Protein AF-A0A3N5MXL0-F1 (afdb_monomer_lite)

Sequence (142 aa):
DERREVVIETARRLTPLGADVLKAEFPLDVAMEPDECQWEAACQKLSEASAIPWVLLSASVQFETYINQATIAFRNGASGVAVGRALWKEAVFLGGEDSRDFLQTTATQRMEHTKALCDALARPWSDFYAPPEIASKWYKEY

Secondary structure (DSSP, 8-state):
-HHHHHHHHHHHHHGGGT-S-EEE--SS-TTT---HHHHHHHHHHHHHH-SS-EEEE-TT--HHHHHHHHHHHHHTT---EE--HHHHGGGGTS-HHHHHHHHHTHHHHHHHHHHHHHHHHSPPGGGT-PPP---TTGGGT-

pLDDT: mean 95.21, std 6.02, range [61.62, 98.69]

Radius of gyration: 17.05 Å; chains: 1; bounding box: 40×46×43 Å

Structure (mmCIF, N/CA/C/O backbone):
data_AF-A0A3N5MXL0-F1
#
_entry.id   AF-A0A3N5MXL0-F1
#
loop_
_atom_site.group_PDB
_atom_site.id
_atom_site.type_symbol
_atom_site.label_atom_id
_atom_site.label_alt_id
_atom_site.label_comp_id
_atom_site.label_asym_id
_atom_site.label_entity_id
_atom_site.label_seq_id
_atom_site.pdbx_PDB_ins_code
_atom_site.Cartn_x
_atom_site.Cartn_y
_atom_site.Cartn_z
_atom_site.occupancy
_atom_site.B_iso_or_equiv
_atom_site.auth_seq_id
_atom_site.auth_comp_id
_atom_site.auth_asym_id
_atom_site.auth_atom_id
_atom_site.pdbx_PDB_model_num
ATOM 1 N N . ASP A 1 1 ? 7.162 18.253 -3.307 1.00 71.88 1 ASP A N 1
ATOM 2 C CA . ASP A 1 1 ? 8.255 17.776 -4.177 1.00 71.88 1 ASP A CA 1
ATOM 3 C C . ASP A 1 1 ? 9.228 16.824 -3.493 1.00 71.88 1 ASP A C 1
ATOM 5 O O . ASP A 1 1 ? 9.266 15.675 -3.911 1.00 71.88 1 ASP A O 1
ATOM 9 N N . GLU A 1 2 ? 9.903 17.198 -2.401 1.00 90.31 2 GLU A N 1
ATOM 10 C CA . GLU A 1 2 ? 10.946 16.353 -1.772 1.00 90.31 2 GLU A CA 1
ATOM 11 C C . GLU A 1 2 ? 10.504 14.915 -1.412 1.00 90.31 2 GLU A C 1
ATOM 13 O O . GLU A 1 2 ? 11.144 13.958 -1.842 1.00 90.31 2 GLU A O 1
ATOM 18 N N . ARG A 1 3 ? 9.385 14.724 -0.688 1.00 93.94 3 ARG A N 1
ATOM 19 C CA . ARG A 1 3 ? 8.894 13.373 -0.317 1.00 93.94 3 ARG A CA 1
ATOM 20 C C . ARG A 1 3 ? 8.721 12.463 -1.536 1.00 93.94 3 ARG A C 1
ATOM 22 O O . ARG A 1 3 ? 9.150 11.314 -1.508 1.00 93.94 3 ARG A O 1
ATOM 29 N N . ARG A 1 4 ? 8.104 12.981 -2.600 1.00 96.00 4 ARG A N 1
ATOM 30 C CA . ARG A 1 4 ? 7.843 12.229 -3.833 1.00 96.00 4 ARG A CA 1
ATOM 31 C C . ARG A 1 4 ? 9.143 11.706 -4.427 1.00 96.00 4 ARG A C 1
ATOM 33 O O . ARG A 1 4 ? 9.233 10.532 -4.772 1.00 96.00 4 ARG A O 1
ATOM 40 N N . GLU A 1 5 ? 10.142 12.574 -4.524 1.00 96.88 5 GLU 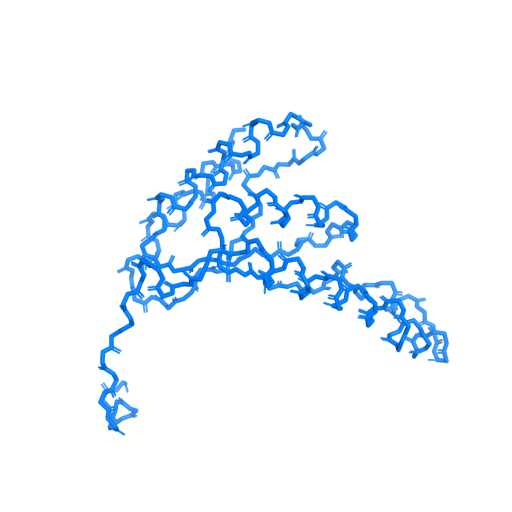A N 1
ATOM 41 C CA . GLU A 1 5 ? 11.449 12.232 -5.079 1.00 96.88 5 GLU A CA 1
ATOM 42 C C . GLU A 1 5 ? 12.186 11.214 -4.215 1.00 96.88 5 GLU A C 1
ATOM 44 O O . GLU A 1 5 ? 12.671 10.218 -4.747 1.00 96.88 5 GLU A O 1
ATOM 49 N N . VAL A 1 6 ? 12.210 11.413 -2.893 1.00 97.81 6 VAL A N 1
ATOM 50 C CA . VAL A 1 6 ? 12.879 10.498 -1.957 1.00 97.81 6 VAL A CA 1
ATOM 51 C C . VAL A 1 6 ? 12.302 9.090 -2.072 1.00 97.81 6 VAL A C 1
ATOM 53 O O . VAL A 1 6 ? 13.057 8.142 -2.264 1.00 97.81 6 VAL A O 1
ATOM 56 N N . VAL A 1 7 ? 10.976 8.944 -2.034 1.00 98.00 7 VAL A N 1
ATOM 57 C CA . VAL A 1 7 ? 10.314 7.630 -2.086 1.00 98.00 7 VAL A CA 1
ATOM 58 C C . VAL A 1 7 ? 10.602 6.900 -3.400 1.00 98.00 7 VAL A C 1
ATOM 60 O O . VAL A 1 7 ? 10.943 5.715 -3.393 1.00 98.00 7 VAL A O 1
ATOM 63 N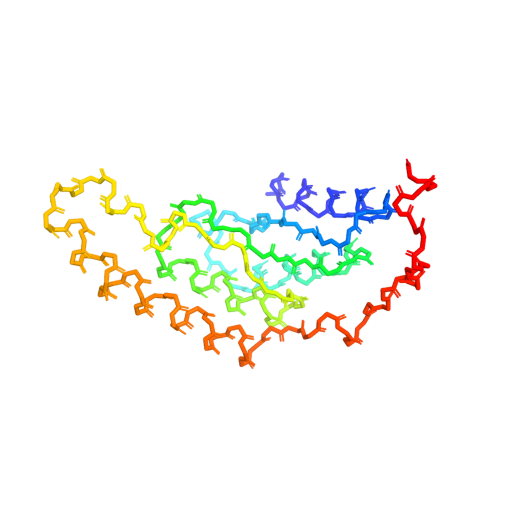 N . ILE A 1 8 ? 10.511 7.607 -4.529 1.00 98.50 8 ILE A N 1
ATOM 64 C CA . ILE A 1 8 ? 10.773 7.030 -5.855 1.00 98.50 8 ILE A CA 1
ATOM 65 C C . ILE A 1 8 ? 12.256 6.667 -6.006 1.00 98.50 8 ILE A C 1
ATOM 67 O O . ILE A 1 8 ? 12.584 5.603 -6.534 1.00 98.50 8 ILE A O 1
ATOM 71 N N . GLU A 1 9 ? 13.166 7.519 -5.536 1.00 98.25 9 GLU A N 1
ATOM 72 C CA . GLU A 1 9 ? 14.603 7.266 -5.639 1.00 98.25 9 GLU A CA 1
ATOM 73 C C . GLU A 1 9 ? 15.051 6.127 -4.716 1.00 98.25 9 GLU A C 1
ATOM 75 O O . GLU A 1 9 ? 15.906 5.326 -5.095 1.00 98.25 9 GLU A O 1
ATOM 80 N N . THR A 1 10 ? 14.434 5.986 -3.540 1.00 98.12 10 THR A N 1
ATOM 81 C CA . THR A 1 10 ? 14.612 4.817 -2.672 1.00 98.12 10 THR A CA 1
ATOM 82 C C . THR A 1 10 ? 14.234 3.534 -3.406 1.00 98.12 10 THR A C 1
ATOM 84 O O . THR A 1 10 ? 15.028 2.592 -3.409 1.00 98.12 10 THR A O 1
ATOM 87 N N . ALA A 1 11 ? 13.073 3.495 -4.071 1.00 98.38 11 ALA A N 1
ATOM 88 C CA . ALA A 1 11 ? 12.669 2.330 -4.855 1.00 98.38 11 ALA A CA 1
ATOM 89 C C . ALA A 1 11 ? 13.688 2.023 -5.963 1.00 98.38 11 ALA A C 1
ATOM 91 O O . ALA A 1 11 ? 14.199 0.906 -6.034 1.00 98.38 11 ALA A O 1
ATOM 92 N N . ARG A 1 12 ? 14.072 3.037 -6.748 1.00 98.44 12 ARG A N 1
ATOM 93 C CA . ARG A 1 12 ? 15.035 2.906 -7.852 1.00 98.44 12 ARG A CA 1
ATOM 94 C C . ARG A 1 12 ? 16.392 2.361 -7.412 1.00 98.44 12 ARG A C 1
ATOM 96 O O . ARG A 1 12 ? 16.988 1.558 -8.124 1.00 98.44 12 ARG A O 1
ATOM 103 N N . ARG A 1 13 ? 16.905 2.814 -6.265 1.00 98.19 13 ARG A N 1
ATOM 104 C CA . ARG A 1 13 ? 18.257 2.464 -5.802 1.00 98.19 13 ARG A CA 1
ATOM 105 C C . ARG A 1 13 ? 18.318 1.174 -5.006 1.00 98.19 13 ARG A C 1
ATOM 107 O O . ARG A 1 13 ? 19.301 0.453 -5.128 1.00 98.19 13 ARG A O 1
ATOM 114 N N . LEU A 1 14 ? 17.329 0.919 -4.150 1.00 97.62 14 LEU A N 1
ATOM 115 C CA . LEU A 1 14 ? 17.421 -0.159 -3.163 1.00 97.62 14 LEU A CA 1
ATOM 116 C C . LEU A 1 14 ? 16.805 -1.466 -3.648 1.00 97.62 14 LEU A C 1
ATOM 118 O O . LEU A 1 14 ? 17.286 -2.533 -3.280 1.00 97.62 14 LEU A O 1
ATOM 122 N N . THR A 1 15 ? 15.766 -1.408 -4.481 1.00 97.19 15 THR A N 1
ATOM 123 C CA . THR A 1 15 ? 15.091 -2.630 -4.941 1.00 97.19 15 THR A CA 1
ATOM 124 C C . THR A 1 15 ? 15.952 -3.537 -5.825 1.00 97.19 15 THR A C 1
ATOM 126 O O . THR A 1 15 ? 15.822 -4.750 -5.682 1.00 97.19 15 THR A O 1
ATOM 129 N N . PRO A 1 16 ? 16.907 -3.037 -6.639 1.00 95.88 16 PRO A N 1
ATOM 130 C CA . PRO A 1 16 ? 17.812 -3.910 -7.390 1.00 95.88 16 PRO A CA 1
ATOM 131 C C . PRO A 1 16 ? 18.878 -4.616 -6.533 1.00 95.88 16 PRO A C 1
ATOM 133 O O . PRO A 1 16 ? 19.630 -5.428 -7.062 1.00 95.88 16 PRO A O 1
ATOM 136 N N . LEU A 1 17 ? 18.989 -4.308 -5.233 1.00 94.94 17 LEU A N 1
ATOM 137 C CA . LEU A 1 17 ? 20.045 -4.836 -4.354 1.00 94.94 17 LEU A CA 1
ATOM 138 C C . LEU A 1 17 ? 19.738 -6.228 -3.770 1.00 94.94 17 LEU A C 1
ATOM 140 O O . LEU A 1 17 ? 20.491 -6.705 -2.925 1.00 94.94 17 LEU A O 1
ATOM 144 N N . GLY A 1 18 ? 18.653 -6.876 -4.206 1.00 88.81 18 GLY A N 1
ATOM 145 C CA . GLY A 1 18 ? 18.309 -8.248 -3.813 1.00 88.81 18 GLY A CA 1
ATOM 146 C C . GLY A 1 18 ? 17.274 -8.375 -2.691 1.00 88.81 18 GLY A C 1
ATOM 147 O O . GLY A 1 18 ? 17.195 -9.427 -2.067 1.00 88.81 18 GLY A O 1
ATOM 148 N N . ALA A 1 19 ? 16.488 -7.330 -2.413 1.00 92.62 19 ALA A N 1
ATOM 149 C CA . ALA A 1 19 ? 15.286 -7.469 -1.587 1.00 92.62 19 ALA A CA 1
ATOM 150 C C . ALA A 1 19 ? 14.159 -8.154 -2.383 1.00 92.62 19 ALA A C 1
ATOM 152 O O . ALA A 1 19 ? 14.104 -8.002 -3.596 1.00 92.62 19 ALA A O 1
ATOM 153 N N . ASP A 1 20 ? 13.228 -8.842 -1.713 1.00 94.12 20 ASP A N 1
ATOM 154 C CA . ASP A 1 20 ? 12.095 -9.503 -2.390 1.00 94.12 20 ASP A CA 1
ATOM 155 C C . ASP A 1 20 ? 10.851 -8.618 -2.520 1.00 94.12 20 ASP A C 1
ATOM 157 O O . ASP A 1 20 ? 10.105 -8.716 -3.490 1.00 94.12 20 ASP A O 1
ATOM 161 N N . VAL A 1 21 ? 10.597 -7.763 -1.524 1.00 97.19 21 VAL A N 1
ATOM 162 C CA . VAL A 1 21 ? 9.427 -6.876 -1.484 1.00 97.19 21 VAL A CA 1
ATOM 163 C C . VAL A 1 21 ? 9.821 -5.522 -0.909 1.00 97.19 21 VAL A C 1
ATOM 165 O O . VAL A 1 21 ? 10.404 -5.435 0.174 1.00 97.19 21 VAL A O 1
ATOM 168 N N . LEU A 1 22 ? 9.442 -4.446 -1.597 1.00 98.44 22 LEU A N 1
ATOM 169 C CA . LEU A 1 22 ? 9.573 -3.087 -1.089 1.00 98.44 22 LEU A CA 1
ATOM 170 C C . LEU A 1 22 ? 8.352 -2.713 -0.242 1.00 98.44 22 LEU A C 1
ATOM 172 O O . LEU A 1 22 ? 7.228 -2.656 -0.730 1.00 98.44 22 LEU A O 1
ATOM 176 N N . LYS A 1 23 ? 8.564 -2.360 1.024 1.00 98.56 23 LYS A N 1
ATOM 177 C CA . LYS A 1 23 ? 7.540 -1.690 1.835 1.00 98.56 23 LYS A CA 1
ATOM 178 C C . LYS A 1 23 ? 7.725 -0.176 1.724 1.00 98.56 23 LYS A C 1
ATOM 180 O O . LYS A 1 23 ? 8.637 0.364 2.344 1.00 98.56 23 LYS A O 1
ATOM 185 N N . ALA A 1 24 ? 6.863 0.494 0.963 1.00 98.31 24 ALA A N 1
ATOM 186 C CA . ALA A 1 24 ? 6.982 1.922 0.662 1.00 98.31 24 ALA A CA 1
ATOM 187 C C . ALA A 1 24 ? 5.896 2.761 1.348 1.00 98.31 24 ALA A C 1
ATOM 189 O O . ALA A 1 24 ? 4.775 2.294 1.570 1.00 98.31 24 ALA A O 1
ATOM 190 N N . GLU A 1 25 ? 6.233 4.009 1.681 1.00 97.56 25 GLU A N 1
ATOM 191 C CA . GLU A 1 25 ? 5.261 5.041 2.062 1.00 97.56 25 GLU A CA 1
ATOM 192 C C . GLU A 1 25 ? 4.498 5.572 0.844 1.00 97.56 25 GLU A C 1
ATOM 194 O O . GLU A 1 25 ? 4.926 5.408 -0.299 1.00 97.56 25 GLU A O 1
ATOM 199 N N . PHE A 1 26 ? 3.359 6.222 1.091 1.00 97.88 26 PHE A N 1
ATOM 200 C CA . PHE A 1 26 ? 2.653 6.932 0.032 1.00 97.88 26 PHE A CA 1
ATOM 201 C C . PHE A 1 26 ? 3.526 8.103 -0.451 1.00 97.88 26 PHE A C 1
ATOM 203 O O . PHE A 1 26 ? 4.018 8.867 0.383 1.00 97.88 26 PHE A O 1
ATOM 210 N N . PRO A 1 27 ? 3.731 8.287 -1.767 1.00 97.50 27 PRO A N 1
ATOM 211 C CA . PRO A 1 27 ? 4.743 9.209 -2.292 1.00 97.50 27 PRO A CA 1
ATOM 212 C C . PRO A 1 27 ? 4.389 10.695 -2.110 1.00 97.50 27 PRO A C 1
ATOM 214 O O . PRO A 1 27 ? 5.129 11.569 -2.555 1.00 97.50 27 PRO A O 1
ATOM 217 N N . LEU A 1 28 ? 3.257 11.013 -1.481 1.00 96.50 28 LEU A N 1
ATOM 218 C CA . LEU A 1 28 ? 2.752 12.368 -1.304 1.00 96.50 28 LEU A CA 1
ATOM 219 C C . LEU A 1 28 ? 2.159 12.582 0.085 1.00 96.50 28 LEU A C 1
ATOM 221 O O . LEU A 1 28 ? 1.696 11.650 0.739 1.00 96.50 28 LEU A O 1
ATOM 225 N N . ASP A 1 29 ? 2.157 13.842 0.513 1.00 93.69 29 ASP A N 1
ATOM 226 C CA . ASP A 1 29 ? 1.322 14.278 1.625 1.00 93.69 29 ASP A CA 1
ATOM 227 C C . ASP A 1 29 ? -0.045 14.714 1.088 1.00 93.69 29 ASP A C 1
ATOM 229 O O . ASP A 1 29 ? -0.169 15.757 0.450 1.00 93.69 29 ASP A O 1
ATOM 233 N N . VAL A 1 30 ? -1.060 13.896 1.350 1.00 91.56 30 VAL A N 1
ATOM 234 C CA . VAL A 1 30 ? -2.429 14.088 0.852 1.00 91.56 30 VAL A CA 1
ATOM 235 C C . VAL A 1 30 ? -3.131 15.314 1.440 1.00 91.56 30 VAL A C 1
ATOM 237 O O . VAL A 1 30 ? -4.123 15.772 0.884 1.00 91.56 30 VAL A O 1
ATOM 240 N N . ALA A 1 31 ? -2.644 15.850 2.566 1.00 90.56 31 ALA A N 1
ATOM 241 C CA . ALA A 1 31 ? -3.179 17.086 3.133 1.00 90.56 31 ALA A CA 1
ATOM 242 C C . ALA A 1 31 ? -2.652 18.324 2.393 1.00 90.56 31 ALA A C 1
ATOM 244 O O . ALA A 1 31 ? -3.334 19.345 2.338 1.00 90.56 31 ALA A O 1
ATOM 245 N N . MET A 1 32 ? -1.444 18.231 1.831 1.00 93.19 32 MET A N 1
ATOM 246 C CA . MET A 1 32 ? -0.805 19.315 1.078 1.00 93.19 32 MET A CA 1
ATOM 247 C C . MET A 1 32 ? -1.120 19.256 -0.415 1.00 93.19 32 MET A C 1
ATOM 249 O O . MET A 1 32 ? -1.144 20.291 -1.073 1.00 93.19 32 MET A O 1
ATOM 253 N N . GLU A 1 33 ? -1.349 18.056 -0.940 1.00 94.50 33 GLU A N 1
ATOM 254 C CA . GLU A 1 33 ? -1.707 17.810 -2.330 1.00 94.50 33 GLU A CA 1
ATOM 255 C C . GLU A 1 33 ? -3.005 16.998 -2.357 1.00 94.50 33 GLU A C 1
ATOM 257 O O . GLU A 1 33 ? -2.939 15.784 -2.183 1.00 94.50 33 GLU A O 1
ATOM 262 N N . PRO A 1 34 ? -4.181 17.628 -2.504 1.00 93.25 34 PRO A N 1
ATOM 263 C CA . PRO A 1 34 ? -5.458 16.923 -2.533 1.00 93.25 34 PRO A CA 1
ATOM 264 C C . PRO A 1 34 ? -5.840 16.395 -3.927 1.00 93.25 34 PRO A C 1
ATOM 266 O O . PRO A 1 34 ? -6.849 15.703 -4.037 1.00 93.25 34 PRO A O 1
ATOM 269 N N . ASP A 1 35 ? -5.094 16.727 -4.990 1.00 95.88 35 ASP A N 1
ATOM 270 C CA . ASP A 1 35 ? -5.404 16.263 -6.346 1.00 95.88 35 ASP A CA 1
ATOM 271 C C . ASP A 1 35 ? -5.029 14.783 -6.532 1.00 95.88 35 ASP A C 1
ATOM 273 O O . ASP A 1 35 ? -3.854 14.412 -6.607 1.00 95.88 35 ASP A O 1
ATOM 277 N N . GLU A 1 36 ? -6.044 13.927 -6.666 1.00 96.31 36 GLU A N 1
ATOM 278 C CA . GLU A 1 36 ? -5.874 12.492 -6.905 1.00 96.31 36 GLU A CA 1
ATOM 279 C C . GLU A 1 36 ? -5.109 12.193 -8.204 1.00 96.31 36 GLU A C 1
ATOM 281 O O . GLU A 1 36 ? -4.383 11.200 -8.263 1.00 96.31 36 GLU A O 1
ATOM 286 N N . CYS A 1 37 ? -5.151 13.075 -9.211 1.00 97.38 37 CYS A N 1
ATOM 287 C CA . CYS A 1 37 ? -4.371 12.889 -10.439 1.00 97.38 37 CYS A CA 1
ATOM 288 C C . CYS A 1 37 ? -2.861 12.943 -10.147 1.00 97.38 37 CYS A C 1
ATOM 290 O O . CYS A 1 37 ? -2.063 12.220 -10.751 1.00 97.38 37 CYS A O 1
ATOM 292 N N . GLN A 1 38 ? -2.448 13.772 -9.180 1.00 97.69 38 GLN A N 1
ATOM 293 C CA . GLN A 1 38 ? -1.062 13.815 -8.711 1.00 97.69 38 GLN A CA 1
ATOM 294 C C . GLN A 1 38 ? -0.686 12.551 -7.936 1.00 97.69 38 GLN A C 1
ATOM 296 O O . GLN A 1 38 ? 0.473 12.126 -7.983 1.00 97.69 38 GLN A O 1
ATOM 301 N N . TRP A 1 39 ? -1.640 11.950 -7.225 1.00 97.81 39 TRP A N 1
ATOM 302 C CA . TRP A 1 39 ? -1.432 10.717 -6.467 1.00 97.81 39 TRP A CA 1
ATOM 303 C C . TRP A 1 39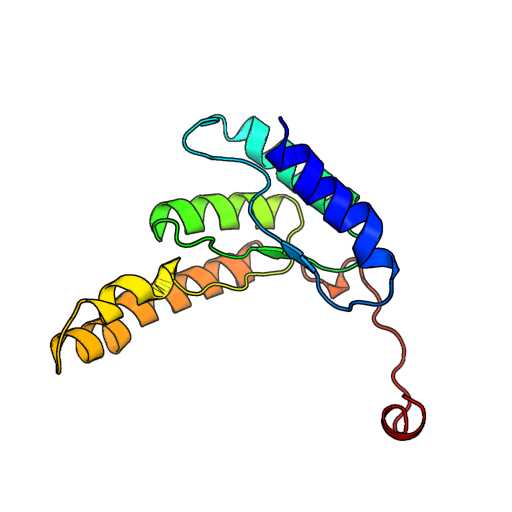 ? -1.229 9.538 -7.408 1.00 97.81 39 TRP A C 1
ATOM 305 O O . TRP A 1 39 ? -0.256 8.800 -7.251 1.00 97.81 39 TRP A O 1
ATOM 315 N N . GLU A 1 40 ? -2.092 9.411 -8.416 1.00 98.38 40 GLU A N 1
ATOM 316 C CA . GLU A 1 40 ? -1.980 8.401 -9.468 1.00 98.38 40 GLU A CA 1
ATOM 317 C C . GLU A 1 40 ? -0.623 8.497 -10.166 1.00 98.38 40 GLU A C 1
ATOM 319 O O . GLU A 1 40 ? 0.145 7.533 -10.158 1.00 98.38 40 GLU A O 1
ATOM 324 N N . ALA A 1 41 ? -0.257 9.690 -10.649 1.00 98.31 41 ALA A N 1
ATOM 325 C CA . ALA A 1 41 ? 1.022 9.913 -11.318 1.00 98.31 41 ALA A CA 1
ATOM 326 C C . ALA A 1 41 ? 2.234 9.578 -10.428 1.00 98.31 41 ALA A C 1
ATOM 328 O O . ALA A 1 41 ? 3.253 9.081 -10.912 1.00 98.31 41 ALA A O 1
ATOM 329 N N . ALA A 1 42 ? 2.156 9.849 -9.123 1.00 98.31 42 ALA A N 1
ATOM 330 C CA . ALA A 1 42 ? 3.235 9.538 -8.191 1.00 98.31 42 ALA A CA 1
ATOM 331 C C . ALA A 1 42 ? 3.335 8.031 -7.897 1.00 98.31 42 ALA A C 1
ATOM 333 O O . ALA A 1 42 ? 4.441 7.487 -7.893 1.00 98.31 42 ALA A O 1
ATOM 334 N N . CYS A 1 43 ? 2.207 7.345 -7.691 1.00 98.62 43 CYS A N 1
ATOM 335 C CA . CYS A 1 43 ? 2.176 5.895 -7.501 1.00 98.62 43 CYS A CA 1
ATOM 336 C C . CYS A 1 43 ? 2.616 5.143 -8.762 1.00 98.62 43 CYS A C 1
ATOM 338 O O . CYS A 1 43 ? 3.358 4.170 -8.650 1.00 98.62 43 CYS A O 1
ATOM 340 N N . GLN A 1 44 ? 2.238 5.622 -9.949 1.00 98.62 44 GLN A N 1
ATOM 341 C CA . GLN A 1 44 ? 2.690 5.046 -11.213 1.00 98.62 44 GLN A CA 1
ATOM 342 C C . GLN A 1 44 ? 4.218 5.124 -11.330 1.00 98.62 44 GLN A C 1
ATOM 344 O O . GLN A 1 44 ? 4.872 4.111 -11.569 1.00 98.62 44 GLN A O 1
ATOM 349 N N . LYS A 1 45 ? 4.809 6.298 -11.068 1.00 98.56 45 LYS A N 1
ATOM 350 C CA . LYS A 1 45 ? 6.271 6.471 -11.084 1.00 98.56 45 LYS A CA 1
ATOM 351 C C . LYS A 1 45 ? 6.988 5.597 -10.055 1.00 98.56 45 LYS A C 1
ATOM 353 O O . LYS A 1 45 ? 8.101 5.146 -10.315 1.00 98.56 45 LYS A O 1
ATOM 358 N N . LEU A 1 46 ? 6.383 5.371 -8.888 1.00 98.69 46 LEU A N 1
ATOM 359 C CA . LEU A 1 46 ? 6.923 4.456 -7.881 1.00 98.69 46 LEU A CA 1
ATOM 360 C C . LEU A 1 46 ? 6.942 3.010 -8.399 1.00 98.69 46 LEU A C 1
ATOM 362 O O . LEU A 1 46 ? 7.967 2.340 -8.288 1.00 98.69 46 LEU A O 1
ATOM 366 N N . SER A 1 47 ? 5.850 2.554 -9.016 1.00 98.44 47 SER A N 1
ATOM 367 C CA . SER A 1 47 ? 5.778 1.226 -9.635 1.00 98.44 47 SER A CA 1
ATOM 368 C C . SER A 1 47 ? 6.770 1.050 -10.782 1.00 98.44 47 SER A C 1
ATOM 370 O O . SER A 1 47 ? 7.372 -0.010 -10.897 1.00 98.44 47 SER A O 1
ATOM 372 N N . GLU A 1 48 ? 6.981 2.080 -11.604 1.00 98.19 48 GLU A N 1
ATOM 373 C CA . GLU A 1 48 ? 7.981 2.069 -12.682 1.00 98.19 48 GLU A CA 1
ATOM 374 C C . GLU A 1 48 ? 9.425 2.050 -12.151 1.00 98.19 48 GLU A C 1
ATOM 376 O O . GLU A 1 48 ? 10.320 1.514 -12.800 1.00 98.19 48 GLU A O 1
ATOM 381 N N . ALA A 1 49 ? 9.671 2.646 -10.982 1.00 98.38 49 ALA A N 1
ATOM 382 C CA . ALA A 1 49 ? 11.000 2.713 -10.377 1.00 98.38 49 ALA A CA 1
ATOM 383 C C . ALA A 1 49 ? 11.395 1.446 -9.602 1.00 98.38 49 ALA A C 1
ATOM 385 O O . ALA A 1 49 ? 12.587 1.195 -9.427 1.00 98.38 49 ALA A O 1
ATOM 386 N N . SER A 1 50 ? 10.426 0.677 -9.104 1.00 98.19 50 SER A N 1
ATOM 387 C CA . SER A 1 50 ? 10.677 -0.523 -8.305 1.00 98.19 50 SER A CA 1
ATOM 388 C C . SER A 1 50 ? 11.001 -1.731 -9.192 1.00 98.19 50 SER A C 1
ATOM 390 O O . SER A 1 50 ? 10.196 -2.122 -10.031 1.00 98.19 50 SER A O 1
ATOM 392 N N . ALA A 1 51 ? 12.152 -2.371 -8.972 1.00 96.81 51 ALA A N 1
ATOM 393 C CA . ALA A 1 51 ? 12.543 -3.608 -9.660 1.00 96.81 51 ALA A CA 1
ATOM 394 C C . ALA A 1 51 ? 11.851 -4.866 -9.096 1.00 96.81 51 ALA A C 1
ATOM 396 O O . ALA A 1 51 ? 11.917 -5.937 -9.697 1.00 96.81 51 ALA A O 1
ATOM 397 N N . ILE A 1 52 ? 11.202 -4.735 -7.938 1.00 97.50 52 ILE A N 1
ATOM 398 C CA . ILE A 1 52 ? 10.529 -5.812 -7.201 1.00 97.50 52 ILE A CA 1
ATOM 399 C C . ILE A 1 52 ? 9.105 -5.375 -6.820 1.00 97.50 52 ILE A C 1
ATOM 401 O O . ILE A 1 52 ? 8.797 -4.178 -6.878 1.00 97.50 52 ILE A O 1
ATOM 405 N N . PRO A 1 53 ? 8.219 -6.292 -6.404 1.00 98.25 53 PRO A N 1
ATOM 406 C CA . PRO A 1 53 ? 6.890 -5.939 -5.926 1.00 98.25 53 PRO A CA 1
ATOM 407 C C . PRO A 1 53 ? 6.946 -4.978 -4.742 1.00 98.25 53 PRO A C 1
ATOM 409 O O . PRO A 1 53 ? 7.814 -5.093 -3.875 1.00 98.25 53 PRO A O 1
ATOM 412 N N . TRP A 1 54 ? 5.995 -4.048 -4.674 1.00 98.69 54 TRP A N 1
ATOM 413 C CA . TRP A 1 54 ? 5.901 -3.123 -3.550 1.00 98.69 54 TRP A CA 1
ATOM 414 C C . TRP A 1 54 ? 4.532 -3.159 -2.879 1.00 98.69 54 TRP A C 1
ATOM 416 O O . TRP A 1 54 ? 3.504 -3.425 -3.507 1.00 98.69 54 TRP A O 1
ATOM 426 N N . VAL A 1 55 ? 4.537 -2.897 -1.573 1.00 98.69 55 VAL A N 1
ATOM 427 C CA . VAL A 1 55 ? 3.351 -2.835 -0.721 1.00 98.69 55 VAL A CA 1
ATOM 428 C C . VAL A 1 55 ? 3.294 -1.508 0.021 1.00 98.69 55 VAL A C 1
ATOM 430 O O . VAL A 1 55 ? 4.319 -0.981 0.465 1.00 98.69 55 VAL A O 1
ATOM 433 N N . LEU A 1 56 ? 2.084 -0.978 0.192 1.00 98.69 56 LEU A N 1
ATOM 434 C CA . LEU A 1 56 ? 1.873 0.317 0.833 1.00 98.69 56 LEU A CA 1
ATOM 435 C C . LEU A 1 56 ? 1.814 0.192 2.365 1.00 98.69 56 LEU A C 1
ATOM 437 O O . LEU A 1 56 ? 0.973 -0.530 2.913 1.00 98.69 56 LEU A O 1
ATOM 441 N N . LEU A 1 57 ? 2.658 0.944 3.076 1.00 98.12 57 LEU A N 1
ATOM 442 C CA . LEU A 1 57 ? 2.561 1.121 4.530 1.00 98.12 57 LEU A CA 1
ATOM 443 C C . LEU A 1 57 ? 1.588 2.247 4.902 1.00 98.12 57 LEU A C 1
ATOM 445 O O . LEU A 1 57 ? 1.384 3.186 4.143 1.00 98.12 57 LEU A O 1
ATOM 449 N N . SER A 1 58 ? 1.017 2.190 6.108 1.00 94.62 58 SER A N 1
ATOM 450 C CA . SER A 1 58 ? -0.076 3.099 6.489 1.00 94.62 58 SER A CA 1
ATOM 451 C C . SER A 1 58 ? 0.327 4.413 7.163 1.00 94.62 58 SER A C 1
ATOM 453 O O . SER A 1 58 ? -0.543 5.225 7.449 1.00 94.62 58 SER A O 1
ATOM 455 N N . ALA A 1 59 ? 1.597 4.603 7.532 1.00 93.00 59 ALA A N 1
ATOM 456 C CA . ALA A 1 59 ? 2.141 5.843 8.116 1.00 93.00 59 ALA A CA 1
ATOM 457 C C . ALA A 1 59 ? 1.325 6.492 9.267 1.00 93.00 59 ALA A C 1
ATOM 459 O O . ALA A 1 59 ? 1.475 7.674 9.555 1.00 93.00 59 ALA A O 1
ATOM 460 N N . SER A 1 60 ? 0.499 5.718 9.983 1.00 91.06 60 SER A N 1
ATOM 461 C CA . SER A 1 60 ? -0.413 6.203 11.043 1.00 91.06 60 SER A CA 1
ATOM 462 C C . SER A 1 60 ? -1.530 7.158 10.601 1.00 91.06 60 SER A C 1
ATOM 464 O O . SER A 1 60 ? -2.157 7.767 11.476 1.00 91.06 60 SER A O 1
ATOM 466 N N . VAL A 1 61 ? -1.819 7.275 9.301 1.00 95.50 61 VAL A N 1
ATOM 467 C CA . VAL A 1 61 ? -2.971 8.064 8.833 1.00 95.50 61 VAL A CA 1
ATOM 468 C C . VAL A 1 61 ? -4.294 7.483 9.366 1.00 95.50 61 VAL A C 1
ATOM 470 O O . VAL A 1 61 ? -4.316 6.427 10.014 1.00 95.50 61 VAL A O 1
ATOM 473 N N . GLN A 1 62 ? -5.401 8.204 9.183 1.00 96.31 62 GLN A N 1
ATOM 474 C CA . GLN A 1 62 ? -6.730 7.660 9.486 1.00 96.31 62 GLN A CA 1
ATOM 475 C C . GLN A 1 62 ? -7.086 6.536 8.512 1.00 96.31 62 GLN A C 1
ATOM 477 O O . GLN A 1 62 ? -6.542 6.481 7.406 1.00 96.31 62 GLN A O 1
ATOM 482 N N . PHE A 1 63 ? -7.964 5.626 8.935 1.00 97.69 63 PHE A N 1
ATOM 483 C CA . PHE A 1 63 ? -8.319 4.452 8.139 1.00 97.69 63 PHE A CA 1
ATOM 484 C C . PHE A 1 63 ? -8.910 4.847 6.782 1.00 97.69 63 PHE A C 1
ATOM 486 O O . PHE A 1 63 ? -8.510 4.319 5.752 1.00 97.69 63 PHE A O 1
ATOM 493 N N . GLU A 1 64 ? -9.787 5.843 6.766 1.00 96.94 64 GLU A N 1
ATOM 494 C CA . GLU A 1 64 ? -10.472 6.332 5.572 1.00 96.94 64 GLU A CA 1
ATOM 495 C C . GLU A 1 64 ? -9.468 6.918 4.569 1.00 96.94 64 GLU A C 1
ATOM 497 O O . GLU A 1 64 ? -9.478 6.579 3.388 1.00 96.94 64 GLU A O 1
ATOM 502 N N . THR A 1 65 ? -8.519 7.725 5.056 1.00 96.69 65 THR A N 1
ATOM 503 C CA . THR A 1 65 ? -7.411 8.239 4.239 1.00 96.69 65 THR A CA 1
ATOM 504 C C . THR A 1 65 ? -6.556 7.104 3.684 1.00 96.69 65 THR A C 1
ATOM 506 O O . THR A 1 65 ? -6.165 7.136 2.518 1.00 96.69 65 THR A O 1
ATOM 509 N N . TYR A 1 66 ? -6.272 6.091 4.506 1.00 97.94 66 TYR A N 1
ATOM 510 C CA . TYR A 1 66 ? -5.476 4.944 4.092 1.00 97.94 66 TYR A CA 1
ATOM 511 C C . TYR A 1 66 ? -6.149 4.138 2.979 1.00 97.94 66 TYR A C 1
ATOM 513 O O . TYR A 1 66 ? -5.470 3.714 2.049 1.00 97.94 66 TYR A O 1
ATOM 521 N N . ILE A 1 67 ? -7.468 3.951 3.038 1.00 98.12 67 ILE A N 1
ATOM 522 C CA . ILE A 1 67 ? -8.218 3.240 1.997 1.00 98.12 67 ILE A CA 1
ATOM 523 C C . ILE A 1 67 ? -8.167 3.984 0.660 1.00 98.12 67 ILE A C 1
ATOM 525 O O . ILE A 1 67 ? -7.954 3.348 -0.376 1.00 98.12 67 ILE A O 1
ATOM 529 N N . ASN A 1 68 ? -8.253 5.315 0.664 1.00 97.62 68 ASN A N 1
ATOM 530 C CA . ASN A 1 68 ? -8.092 6.106 -0.560 1.00 97.62 68 ASN A CA 1
ATOM 531 C C . ASN A 1 68 ? -6.671 5.966 -1.132 1.00 97.62 68 ASN A C 1
ATOM 533 O O . ASN A 1 68 ? -6.499 5.685 -2.319 1.00 97.62 68 ASN A O 1
ATOM 537 N N . GLN A 1 69 ? -5.649 6.060 -0.275 1.00 98.25 69 GLN A N 1
ATOM 538 C CA . GLN A 1 69 ? -4.253 5.847 -0.670 1.00 98.25 69 GLN A CA 1
ATOM 539 C C . GLN A 1 69 ? -4.020 4.439 -1.237 1.00 98.25 69 GLN A C 1
ATOM 541 O O . GLN A 1 69 ? -3.402 4.295 -2.290 1.00 98.25 69 GLN A O 1
ATOM 546 N N . ALA A 1 70 ? -4.532 3.399 -0.573 1.00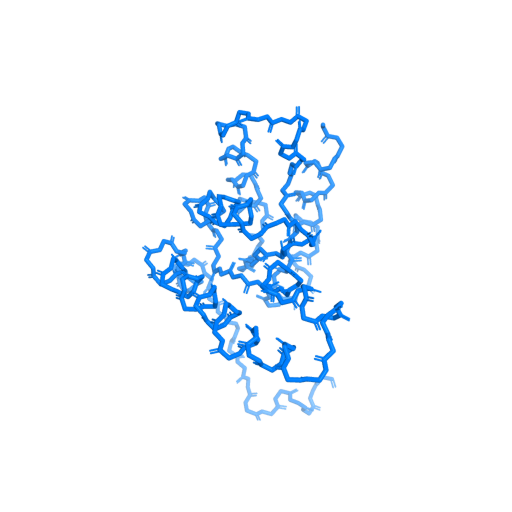 98.44 70 ALA A N 1
ATOM 547 C CA . ALA A 1 70 ? -4.409 2.014 -1.016 1.00 98.44 70 ALA A CA 1
ATOM 548 C C . ALA A 1 70 ? -5.108 1.791 -2.363 1.00 98.44 70 ALA A C 1
ATOM 550 O O . ALA A 1 70 ? -4.531 1.169 -3.250 1.00 98.44 70 ALA A O 1
ATOM 551 N N . THR A 1 71 ? -6.301 2.360 -2.553 1.00 98.56 71 THR A N 1
ATOM 552 C CA . THR A 1 71 ? -7.046 2.283 -3.818 1.00 98.56 71 THR A CA 1
ATOM 553 C C . THR A 1 71 ? -6.227 2.836 -4.984 1.00 98.56 71 THR A C 1
ATOM 555 O O . THR A 1 71 ? -6.100 2.172 -6.015 1.00 98.56 71 THR A O 1
ATOM 558 N N . ILE A 1 72 ? -5.630 4.021 -4.821 1.00 98.56 72 ILE A N 1
ATOM 559 C CA . ILE A 1 72 ? -4.793 4.632 -5.861 1.00 98.56 72 ILE A CA 1
ATOM 560 C C . ILE A 1 72 ? -3.498 3.843 -6.065 1.00 98.56 72 ILE A C 1
ATOM 562 O O . ILE A 1 72 ? -3.116 3.582 -7.206 1.00 98.56 72 ILE A O 1
ATOM 566 N N . ALA A 1 73 ? -2.849 3.406 -4.985 1.00 98.69 73 ALA A N 1
ATOM 567 C CA . ALA A 1 73 ? -1.636 2.599 -5.060 1.00 98.69 73 ALA A CA 1
ATOM 568 C C . ALA A 1 73 ? -1.862 1.300 -5.851 1.00 98.69 73 ALA A C 1
ATOM 570 O O . ALA A 1 73 ? -1.073 0.979 -6.739 1.00 98.69 73 ALA A O 1
ATOM 571 N N . PHE A 1 74 ? -2.957 0.584 -5.582 1.00 98.69 74 PHE A N 1
ATOM 572 C CA . PHE A 1 74 ? -3.320 -0.651 -6.279 1.00 98.69 74 PHE A CA 1
ATOM 573 C C . PHE A 1 74 ? -3.552 -0.434 -7.771 1.00 98.69 74 PHE A C 1
ATOM 575 O O . PHE A 1 74 ? -2.914 -1.095 -8.590 1.00 98.69 74 PHE A O 1
ATOM 582 N N . ARG A 1 75 ? -4.379 0.557 -8.127 1.00 98.12 75 ARG A N 1
ATOM 583 C CA . ARG A 1 75 ? -4.652 0.912 -9.531 1.00 98.12 75 ARG A CA 1
ATOM 584 C C . ARG A 1 75 ? -3.395 1.288 -10.312 1.00 98.12 75 ARG A C 1
ATOM 586 O O . ARG A 1 75 ? -3.375 1.149 -11.529 1.00 98.12 75 ARG A O 1
ATOM 593 N N . ASN A 1 76 ? -2.353 1.727 -9.612 1.00 98.50 76 ASN A N 1
ATOM 594 C CA . ASN A 1 76 ? -1.093 2.161 -10.197 1.00 98.50 76 ASN A CA 1
ATOM 595 C C . ASN A 1 76 ? 0.064 1.185 -9.944 1.00 98.50 76 ASN A C 1
ATOM 597 O O . ASN A 1 76 ? 1.217 1.568 -10.116 1.00 98.50 76 ASN A O 1
ATOM 601 N N . GLY A 1 77 ? -0.213 -0.073 -9.575 1.00 97.88 77 GLY A N 1
ATOM 602 C CA . GLY A 1 77 ? 0.760 -1.170 -9.638 1.00 97.88 77 GLY A CA 1
ATOM 603 C C . GLY A 1 77 ? 1.270 -1.728 -8.308 1.00 97.88 77 GLY A C 1
ATOM 604 O O . GLY A 1 77 ? 2.099 -2.635 -8.343 1.00 97.88 77 GLY A O 1
ATOM 605 N N . ALA A 1 78 ? 0.784 -1.252 -7.157 1.00 98.56 78 ALA A N 1
ATOM 606 C CA . ALA A 1 78 ? 1.091 -1.882 -5.871 1.00 98.56 78 ALA A CA 1
ATOM 607 C C . ALA A 1 78 ? 0.526 -3.310 -5.802 1.00 98.56 78 ALA A C 1
ATOM 609 O O . ALA A 1 78 ? -0.602 -3.567 -6.230 1.00 98.56 78 ALA A O 1
ATOM 610 N N . SER A 1 79 ? 1.283 -4.218 -5.184 1.00 98.56 79 SER A N 1
ATOM 611 C CA . SER A 1 79 ? 0.922 -5.638 -5.053 1.00 98.56 79 SER A CA 1
ATOM 612 C C . SER A 1 79 ? 0.321 -6.010 -3.701 1.00 98.56 79 SER A C 1
ATOM 614 O O . SER A 1 79 ? 0.088 -7.185 -3.427 1.00 98.56 79 SER A O 1
ATOM 616 N N . GLY A 1 80 ? 0.080 -5.031 -2.832 1.00 98.31 80 GLY A N 1
ATOM 617 C CA . GLY A 1 80 ? -0.519 -5.280 -1.530 1.00 98.31 80 GLY A CA 1
ATOM 618 C C . GLY A 1 80 ? -0.288 -4.153 -0.536 1.00 98.31 80 GLY A C 1
ATOM 619 O O . GLY A 1 80 ? 0.097 -3.033 -0.880 1.00 98.31 80 GLY A O 1
ATOM 620 N N . VAL A 1 81 ? -0.522 -4.474 0.730 1.00 98.25 81 VAL A N 1
ATOM 621 C CA . VAL A 1 81 ? -0.418 -3.540 1.848 1.00 98.25 81 VAL A CA 1
ATOM 622 C C . VAL A 1 81 ? 0.324 -4.156 3.025 1.00 98.25 81 VAL A C 1
ATOM 624 O O . VAL A 1 81 ? 0.220 -5.347 3.299 1.00 98.25 81 VAL A O 1
ATOM 627 N N . ALA A 1 82 ? 1.028 -3.306 3.768 1.00 97.81 82 ALA A N 1
ATOM 628 C CA . ALA A 1 82 ? 1.594 -3.616 5.076 1.00 97.81 82 ALA A CA 1
ATOM 629 C C . ALA A 1 82 ? 1.008 -2.640 6.106 1.00 97.81 82 ALA A C 1
ATOM 631 O O . ALA A 1 82 ? 1.671 -1.703 6.571 1.00 97.81 82 ALA A O 1
ATOM 632 N N . VAL A 1 83 ? -0.274 -2.839 6.411 1.00 96.94 83 VAL A N 1
ATOM 633 C CA . VAL A 1 83 ? -1.067 -1.960 7.272 1.00 96.94 83 VAL A CA 1
ATOM 634 C C . VAL A 1 83 ? -0.848 -2.268 8.757 1.00 96.94 83 VAL A C 1
ATOM 636 O O . VAL A 1 83 ? -0.686 -3.416 9.161 1.00 96.94 83 VAL A O 1
ATOM 639 N N . GLY A 1 84 ? -0.824 -1.223 9.586 1.00 96.19 84 GLY A N 1
ATOM 640 C CA . GLY A 1 84 ? -0.702 -1.348 11.038 1.00 96.19 84 GLY A CA 1
ATOM 641 C C . GLY A 1 84 ? -1.611 -0.354 11.745 1.00 96.19 84 GLY A C 1
ATOM 642 O O . GLY A 1 84 ? -2.815 -0.556 11.830 1.00 96.19 84 GLY A O 1
ATOM 643 N N . ARG A 1 85 ? -1.041 0.765 12.204 1.00 96.94 85 ARG A N 1
ATOM 644 C CA . ARG A 1 85 ? -1.746 1.777 13.013 1.00 96.94 85 ARG A CA 1
ATOM 645 C C . ARG A 1 85 ? -3.026 2.334 12.383 1.00 96.94 85 ARG A C 1
ATOM 647 O O . ARG A 1 85 ? -3.901 2.742 13.129 1.00 96.94 85 ARG A O 1
ATOM 654 N N . ALA A 1 86 ? -3.167 2.340 11.058 1.00 96.81 86 ALA A N 1
ATOM 655 C CA . ALA A 1 86 ? -4.428 2.756 10.437 1.00 96.81 86 ALA A CA 1
ATOM 656 C C . ALA A 1 86 ? -5.600 1.804 10.759 1.00 96.81 86 ALA A C 1
ATOM 658 O O . ALA A 1 86 ? -6.744 2.234 10.716 1.00 96.81 86 ALA A O 1
ATOM 659 N N . LEU A 1 87 ? -5.335 0.538 11.109 1.00 96.50 87 LEU A N 1
ATOM 660 C CA . LEU A 1 87 ? -6.369 -0.410 11.533 1.00 96.50 87 LEU A CA 1
ATOM 661 C C . LEU A 1 87 ? -6.707 -0.286 13.018 1.00 96.50 87 LEU A C 1
ATOM 663 O O . LEU A 1 87 ? -7.886 -0.284 13.364 1.00 96.50 87 LEU A O 1
ATOM 667 N N . TRP A 1 88 ? -5.685 -0.243 13.880 1.00 96.69 88 TRP A N 1
ATOM 668 C CA . TRP A 1 88 ? -5.840 -0.604 15.295 1.00 96.69 88 TRP A CA 1
ATOM 669 C C . TRP A 1 88 ? -5.340 0.428 16.315 1.00 96.69 88 TRP A C 1
ATOM 671 O O . TRP A 1 88 ? -5.409 0.151 17.511 1.00 96.69 88 TRP A O 1
ATOM 681 N N . LYS A 1 89 ? -4.818 1.598 15.907 1.00 96.44 89 LYS A N 1
ATOM 682 C CA . LYS A 1 89 ? -4.167 2.541 16.848 1.00 96.44 89 LYS A CA 1
ATOM 683 C C . LYS A 1 89 ? -5.083 3.006 17.982 1.00 96.44 89 LYS A C 1
ATOM 685 O O . LYS A 1 89 ? -4.591 3.278 19.070 1.00 96.44 89 LYS A O 1
ATOM 690 N N . GLU A 1 90 ? -6.388 3.085 17.744 1.00 96.31 90 GLU A N 1
ATOM 691 C CA . GLU A 1 90 ? -7.382 3.504 18.731 1.00 96.31 90 GLU A CA 1
ATOM 692 C C . GLU A 1 90 ? -7.434 2.543 19.924 1.00 96.31 90 GLU A C 1
ATOM 694 O O . GLU A 1 90 ? -7.538 2.997 21.059 1.00 96.31 90 GLU A O 1
ATOM 699 N N . ALA A 1 91 ? -7.240 1.239 19.693 1.00 96.75 91 ALA A N 1
ATOM 700 C CA . ALA A 1 91 ? -7.249 0.217 20.740 1.00 96.75 91 ALA A CA 1
ATOM 701 C C . ALA A 1 91 ? -6.184 0.446 21.825 1.00 96.75 91 ALA A C 1
ATOM 703 O O . ALA A 1 91 ? -6.357 -0.018 22.949 1.00 96.75 91 ALA A O 1
ATOM 704 N N . VAL A 1 92 ? -5.103 1.167 21.501 1.00 95.69 92 VAL A N 1
ATOM 705 C CA . VAL A 1 92 ? -4.022 1.514 22.441 1.00 95.69 92 VAL A CA 1
ATOM 706 C C . VAL A 1 92 ? -4.487 2.530 23.488 1.00 95.69 92 VAL A C 1
ATOM 708 O O . VAL A 1 92 ? -3.947 2.567 24.590 1.00 95.69 92 VAL A O 1
ATOM 711 N N . PHE A 1 93 ? -5.482 3.352 23.152 1.00 96.06 93 PHE A N 1
ATOM 712 C CA . PHE A 1 93 ? -6.048 4.359 24.052 1.00 96.06 93 PHE A CA 1
ATOM 713 C C . PHE A 1 93 ? -7.300 3.860 24.786 1.00 96.06 93 PHE A C 1
ATOM 715 O O . PHE A 1 93 ? -7.787 4.539 25.688 1.00 96.06 93 PHE A O 1
ATOM 722 N N . LEU A 1 94 ? -7.807 2.681 24.415 1.00 95.88 94 LEU A N 1
ATOM 723 C CA . LEU A 1 94 ? -8.910 1.999 25.085 1.00 95.88 94 LEU A CA 1
ATOM 724 C C . LEU A 1 94 ? -8.374 1.084 26.194 1.00 95.88 94 LEU A C 1
ATOM 726 O O . LEU A 1 94 ? -7.290 0.510 26.082 1.00 95.88 94 LEU A O 1
ATOM 730 N N . GLY A 1 95 ? -9.142 0.925 27.270 1.00 93.75 95 GLY A N 1
ATOM 731 C CA . GLY A 1 95 ? -8.800 0.045 28.387 1.00 93.75 95 GLY A CA 1
ATOM 732 C C . GLY A 1 95 ? -9.607 -1.252 28.372 1.00 93.75 95 GLY A C 1
ATOM 733 O O . GLY A 1 95 ? -10.766 -1.258 27.978 1.00 93.75 95 GLY A O 1
ATOM 734 N N . GLY A 1 96 ? -9.012 -2.347 28.855 1.00 94.38 96 GLY A N 1
ATOM 735 C CA . GLY A 1 96 ? -9.745 -3.562 29.228 1.00 94.38 96 GLY A CA 1
ATOM 736 C C . GLY A 1 96 ? -10.621 -4.150 28.116 1.00 94.38 96 GLY A C 1
ATOM 737 O O . GLY A 1 96 ? -10.104 -4.591 27.089 1.00 94.38 96 GLY A O 1
ATOM 738 N N . GLU A 1 97 ? -11.930 -4.214 28.367 1.00 96.75 97 GLU A N 1
ATOM 739 C CA . GLU A 1 97 ? -12.922 -4.788 27.449 1.00 96.75 97 GLU A CA 1
ATOM 740 C C . GLU A 1 97 ? -13.134 -3.925 26.202 1.00 96.75 97 GLU A C 1
ATOM 742 O O . GLU A 1 97 ? -13.113 -4.481 25.111 1.00 96.75 97 GLU A O 1
ATOM 747 N N . ASP A 1 98 ? -13.164 -2.592 26.317 1.00 97.69 98 ASP A N 1
ATOM 748 C CA . ASP A 1 98 ? -13.350 -1.692 25.166 1.00 97.69 98 ASP A CA 1
ATOM 749 C C . ASP A 1 98 ? -12.272 -1.898 24.086 1.00 97.69 98 ASP A C 1
ATOM 751 O O . ASP A 1 98 ? -12.544 -1.855 22.886 1.00 97.69 98 ASP A O 1
ATOM 755 N N . SER A 1 99 ? -11.027 -2.161 24.505 1.00 97.81 99 SER A N 1
ATOM 756 C CA . SER A 1 99 ? -9.924 -2.468 23.584 1.00 97.81 99 SER A CA 1
ATOM 757 C C . SER A 1 99 ? -10.143 -3.801 22.860 1.00 97.81 99 SER A C 1
ATOM 759 O O . SER A 1 99 ? -9.917 -3.895 21.651 1.00 97.81 99 SER A O 1
ATOM 761 N N . ARG A 1 100 ? -10.626 -4.833 23.571 1.00 97.62 100 ARG A N 1
ATOM 762 C CA . ARG A 1 100 ? -10.941 -6.136 22.962 1.00 97.62 100 ARG A CA 1
ATOM 763 C C . ARG A 1 100 ? -12.112 -6.016 21.999 1.00 97.62 100 ARG A C 1
ATOM 765 O O . ARG A 1 100 ? -11.997 -6.505 20.878 1.00 97.62 100 ARG A O 1
ATOM 772 N N . ASP A 1 101 ? -13.173 -5.328 22.405 1.00 98.38 101 ASP A N 1
ATOM 773 C CA . ASP A 1 101 ? -14.363 -5.113 21.589 1.00 98.38 101 ASP A CA 1
ATOM 774 C C . ASP A 1 101 ? -14.000 -4.368 20.306 1.00 98.38 101 ASP A C 1
ATOM 776 O O . ASP A 1 101 ? -14.369 -4.802 19.215 1.00 98.38 101 ASP A O 1
ATOM 780 N N . PHE A 1 102 ? -13.184 -3.313 20.392 1.00 98.50 102 PHE A N 1
ATOM 781 C CA . PHE A 1 102 ? -12.690 -2.600 19.213 1.00 98.50 102 PHE A CA 1
ATOM 782 C C . PHE A 1 102 ? -11.878 -3.504 18.273 1.00 98.50 102 PHE A C 1
ATOM 784 O O . PHE A 1 102 ? -12.053 -3.450 17.052 1.00 98.50 102 PHE A O 1
ATOM 791 N N . LEU A 1 103 ? -10.982 -4.334 18.818 1.00 98.19 103 LEU A N 1
ATOM 792 C CA . LEU A 1 103 ? -10.149 -5.237 18.021 1.00 98.19 103 LEU A CA 1
ATOM 793 C C . LEU A 1 103 ? -10.966 -6.347 17.347 1.00 98.19 103 LEU A C 1
ATOM 795 O O . LEU A 1 103 ? -10.646 -6.714 16.220 1.00 98.19 103 LEU A O 1
ATOM 799 N N . GLN A 1 104 ? -12.004 -6.856 18.016 1.00 98.12 104 GLN A N 1
ATOM 800 C CA . GLN A 1 104 ? -12.890 -7.913 17.512 1.00 98.12 104 GLN A CA 1
ATOM 801 C C . GLN A 1 104 ? -13.973 -7.399 16.556 1.00 98.12 104 GLN A C 1
ATOM 803 O O . GLN A 1 104 ? -14.554 -8.186 15.811 1.00 98.12 104 GLN A O 1
ATOM 808 N N . THR A 1 105 ? -14.263 -6.097 16.576 1.00 98.31 105 THR A N 1
ATOM 809 C CA . THR A 1 105 ? -15.282 -5.475 15.722 1.00 98.31 105 THR A CA 1
ATOM 810 C C . THR A 1 105 ? -14.627 -4.570 14.685 1.00 98.31 105 THR A C 1
ATOM 812 O O . THR A 1 105 ? -14.318 -5.015 13.580 1.00 98.31 105 THR A O 1
ATOM 815 N N . THR A 1 106 ? -14.362 -3.314 15.036 1.00 98.38 106 THR A N 1
ATOM 816 C CA . THR A 1 106 ? -13.872 -2.275 14.130 1.00 98.38 106 THR A CA 1
ATOM 817 C C . THR A 1 106 ? -12.582 -2.683 13.426 1.00 98.38 106 THR A C 1
ATOM 819 O O . THR A 1 106 ? -12.505 -2.600 12.202 1.00 98.38 106 THR A O 1
ATOM 822 N N . ALA A 1 107 ? -11.564 -3.156 14.152 1.00 98.19 107 ALA A N 1
ATOM 823 C CA . ALA A 1 107 ? -10.294 -3.524 13.522 1.00 98.19 107 ALA A CA 1
ATOM 824 C C . ALA A 1 107 ? -10.442 -4.736 12.585 1.00 98.19 107 ALA A C 1
ATOM 826 O O . ALA A 1 107 ? -9.837 -4.748 11.510 1.00 98.19 107 ALA A O 1
ATOM 827 N N . THR A 1 108 ? -11.273 -5.720 12.950 1.00 98.38 108 THR A N 1
ATOM 828 C CA . THR A 1 108 ? -11.598 -6.869 12.090 1.00 98.38 108 THR A CA 1
ATOM 829 C C . THR A 1 108 ? -12.322 -6.432 10.818 1.00 98.38 108 THR A C 1
ATOM 831 O O . THR A 1 108 ? -11.852 -6.754 9.730 1.00 98.38 108 THR A O 1
ATOM 834 N N . GLN A 1 109 ? -13.371 -5.611 10.923 1.00 98.56 109 GLN A N 1
ATOM 835 C CA . GLN A 1 109 ? -14.097 -5.071 9.764 1.00 98.56 109 GLN A CA 1
ATOM 836 C C . GLN A 1 109 ? -13.173 -4.279 8.830 1.00 98.56 109 GLN A C 1
ATOM 838 O O . GLN A 1 109 ? -13.220 -4.422 7.608 1.00 98.56 109 GLN A O 1
ATOM 843 N N . ARG A 1 110 ? -12.278 -3.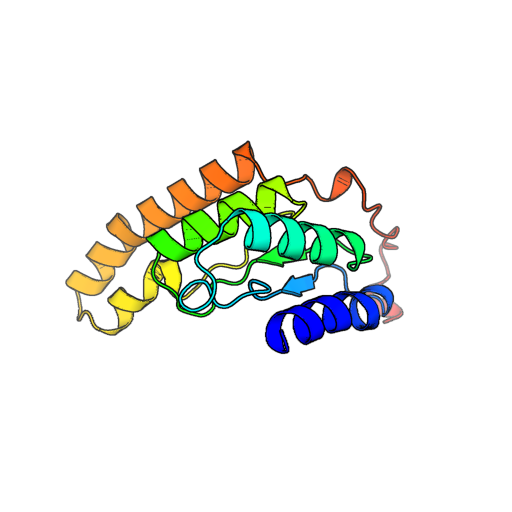466 9.398 1.00 98.50 110 ARG A N 1
ATOM 844 C CA . ARG A 1 110 ? -11.282 -2.710 8.632 1.00 98.50 110 ARG A CA 1
ATOM 845 C C . ARG A 1 110 ? -10.282 -3.627 7.916 1.00 98.50 110 ARG A C 1
ATOM 847 O O . ARG A 1 110 ? -9.917 -3.353 6.771 1.00 98.50 110 ARG A O 1
ATOM 854 N N . MET A 1 111 ? -9.850 -4.718 8.554 1.00 98.44 111 MET A N 1
ATOM 855 C CA . MET A 1 111 ? -8.969 -5.720 7.944 1.00 98.44 111 MET A CA 1
ATOM 856 C C . MET A 1 111 ? -9.668 -6.455 6.796 1.00 98.44 111 MET A C 1
ATOM 858 O O . MET A 1 111 ? -9.090 -6.589 5.720 1.00 98.44 111 MET A O 1
ATOM 862 N N . GLU A 1 112 ? -10.919 -6.875 6.991 1.00 98.56 112 GLU A N 1
ATOM 863 C CA . GLU A 1 112 ? -11.742 -7.513 5.955 1.00 98.56 112 GLU A CA 1
ATOM 864 C C . GLU A 1 112 ? -11.948 -6.588 4.753 1.00 98.56 112 GLU A C 1
ATOM 866 O O . GLU A 1 112 ? -11.741 -7.002 3.612 1.00 98.56 112 GLU A O 1
ATOM 871 N N . HIS A 1 113 ? -12.265 -5.315 5.001 1.00 98.50 113 HIS A N 1
ATOM 872 C CA . HIS A 1 113 ? -12.398 -4.311 3.949 1.00 98.50 113 HIS A CA 1
ATOM 873 C C . HIS A 1 113 ? -11.083 -4.110 3.181 1.00 98.50 113 HIS A C 1
ATOM 875 O O . HIS A 1 113 ? -11.068 -4.120 1.951 1.00 98.50 113 HIS A O 1
ATOM 881 N N . THR A 1 114 ? -9.962 -3.993 3.900 1.00 98.50 114 THR A N 1
ATOM 882 C CA . THR A 1 114 ? -8.631 -3.845 3.292 1.00 98.50 114 THR A CA 1
ATOM 883 C C . THR A 1 114 ? -8.264 -5.066 2.444 1.00 98.50 114 THR A C 1
ATOM 885 O O . THR A 1 114 ? -7.739 -4.915 1.340 1.00 98.50 114 THR A O 1
ATOM 888 N N . LYS A 1 115 ? -8.569 -6.277 2.928 1.00 98.38 115 LYS A N 1
ATOM 889 C CA . LYS A 1 115 ? -8.367 -7.522 2.183 1.00 98.38 115 LYS A CA 1
ATOM 890 C C . LYS A 1 115 ? -9.206 -7.550 0.908 1.00 98.38 115 LYS A C 1
ATOM 892 O O . LYS A 1 115 ? -8.652 -7.808 -0.152 1.00 98.38 115 LYS A O 1
ATOM 897 N N . ALA A 1 116 ? -10.503 -7.264 1.001 1.00 98.62 116 ALA A N 1
ATOM 898 C CA . ALA A 1 116 ? -11.395 -7.268 -0.155 1.00 98.62 116 ALA A CA 1
ATOM 899 C C . ALA A 1 116 ? -10.943 -6.263 -1.227 1.00 98.62 116 ALA A C 1
ATOM 901 O O . ALA A 1 116 ? -10.954 -6.577 -2.415 1.00 98.62 116 ALA A O 1
ATOM 902 N N . LEU A 1 117 ? -10.484 -5.080 -0.809 1.00 98.38 117 LEU A N 1
ATOM 903 C CA . LEU A 1 117 ? -9.923 -4.076 -1.709 1.00 98.38 117 LEU A CA 1
ATOM 904 C C . LEU A 1 117 ? -8.643 -4.572 -2.400 1.00 98.38 117 LEU A C 1
ATOM 906 O O . LEU A 1 117 ? -8.490 -4.396 -3.607 1.00 98.38 117 LEU A O 1
ATOM 910 N N . CYS A 1 118 ? -7.739 -5.202 -1.643 1.00 98.31 118 CYS A N 1
ATOM 911 C CA . CYS A 1 118 ? -6.511 -5.790 -2.174 1.00 98.31 118 CYS A CA 1
ATOM 912 C C . CYS A 1 118 ? -6.816 -6.899 -3.188 1.00 98.31 118 CYS A C 1
ATOM 914 O O . CYS A 1 118 ? -6.274 -6.873 -4.286 1.00 98.31 118 CYS A O 1
ATOM 916 N N . ASP A 1 119 ? -7.712 -7.828 -2.849 1.00 98.25 119 ASP A N 1
ATOM 917 C CA . ASP A 1 119 ? -8.108 -8.930 -3.732 1.00 98.25 119 ASP A CA 1
ATOM 918 C C . ASP A 1 119 ? -8.744 -8.412 -5.038 1.00 98.25 119 ASP A C 1
ATOM 920 O O . ASP A 1 119 ? -8.587 -9.028 -6.089 1.00 98.25 119 ASP A O 1
ATOM 924 N N . ALA A 1 120 ? -9.456 -7.280 -4.983 1.00 98.25 120 ALA A N 1
ATOM 925 C CA . ALA A 1 120 ? -10.150 -6.711 -6.134 1.00 98.25 120 ALA A CA 1
ATOM 926 C C . ALA A 1 120 ? -9.262 -5.854 -7.052 1.00 98.25 120 ALA A C 1
ATOM 928 O O . ALA A 1 120 ? -9.530 -5.789 -8.251 1.00 98.25 120 ALA A O 1
ATOM 929 N N . LEU A 1 121 ? -8.269 -5.142 -6.503 1.00 98.44 121 LEU A N 1
ATOM 930 C CA . LEU A 1 121 ? -7.563 -4.076 -7.228 1.00 98.44 121 LEU A CA 1
ATOM 931 C C . LEU A 1 121 ? -6.044 -4.226 -7.286 1.00 98.44 121 LEU A C 1
ATOM 933 O O . LEU A 1 121 ? -5.434 -3.632 -8.176 1.00 98.44 121 LEU A O 1
ATOM 937 N N . ALA A 1 122 ? -5.414 -4.911 -6.327 1.00 97.88 122 ALA A N 1
ATOM 938 C CA . ALA A 1 122 ? -3.957 -4.975 -6.276 1.00 97.88 122 ALA A CA 1
ATOM 939 C C . ALA A 1 122 ? -3.419 -5.743 -7.482 1.00 97.88 122 ALA A C 1
ATOM 941 O O . ALA A 1 122 ? -3.997 -6.744 -7.900 1.00 97.88 122 ALA A O 1
ATOM 942 N N . ARG A 1 123 ? -2.277 -5.305 -8.017 1.00 97.44 123 ARG A N 1
ATOM 943 C CA . ARG A 1 123 ? -1.610 -6.013 -9.109 1.00 97.44 123 ARG A CA 1
ATOM 944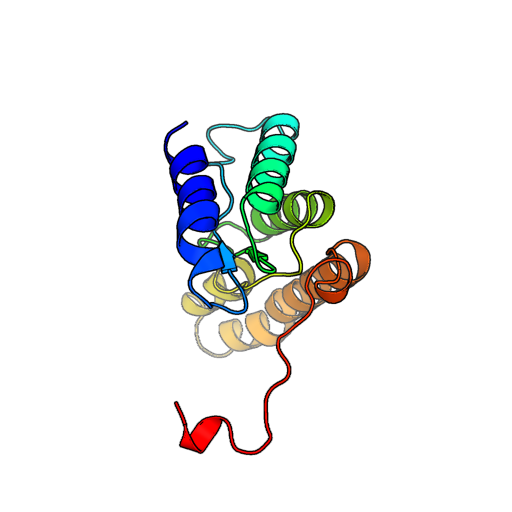 C C . ARG A 1 123 ? -0.934 -7.270 -8.552 1.00 97.44 123 ARG A C 1
ATOM 946 O O . ARG A 1 123 ? 0.001 -7.114 -7.757 1.00 97.44 123 ARG A O 1
ATOM 953 N N . PRO A 1 124 ? -1.325 -8.492 -8.955 1.00 97.19 124 PRO A N 1
ATOM 954 C CA . PRO A 1 124 ? -0.606 -9.695 -8.558 1.00 97.19 124 PRO A CA 1
ATOM 955 C C . PRO A 1 124 ? 0.888 -9.544 -8.848 1.00 97.19 124 PRO A C 1
ATOM 957 O O . PRO A 1 124 ? 1.291 -9.163 -9.946 1.00 97.19 124 PRO A O 1
ATOM 960 N N . TRP A 1 125 ? 1.733 -9.824 -7.858 1.00 96.44 125 TRP A N 1
ATOM 961 C CA . TRP A 1 125 ? 3.182 -9.678 -8.025 1.00 96.44 125 TRP A CA 1
ATOM 962 C C . TRP A 1 125 ? 3.725 -10.597 -9.134 1.00 96.44 125 TRP A C 1
ATOM 964 O O . TRP A 1 125 ? 4.661 -10.236 -9.844 1.00 96.44 125 TRP A O 1
ATOM 974 N N . SER A 1 126 ? 3.082 -11.749 -9.338 1.00 94.88 126 SER A N 1
ATOM 975 C CA . SER A 1 126 ? 3.396 -12.720 -10.388 1.00 94.88 126 SER A CA 1
ATOM 976 C C . SER A 1 126 ? 3.158 -12.208 -11.812 1.00 94.88 126 SER A C 1
ATOM 978 O O . SER A 1 126 ? 3.651 -12.818 -12.755 1.00 94.88 126 SER A O 1
ATOM 980 N N . ASP A 1 127 ? 2.427 -11.104 -11.992 1.00 93.06 127 ASP A N 1
ATOM 981 C CA . ASP A 1 127 ? 2.152 -10.541 -13.321 1.00 93.06 127 ASP A CA 1
ATOM 982 C C . ASP A 1 127 ? 3.392 -9.906 -13.962 1.00 93.06 127 ASP A C 1
ATOM 984 O O . ASP A 1 127 ? 3.410 -9.653 -15.167 1.00 93.06 127 ASP A O 1
ATOM 988 N N . PHE A 1 128 ? 4.412 -9.579 -13.163 1.00 91.00 128 PHE A N 1
ATOM 989 C CA . PHE A 1 128 ? 5.604 -8.873 -13.642 1.00 91.00 128 PHE A CA 1
ATOM 990 C C . PHE A 1 128 ? 6.907 -9.273 -12.962 1.00 91.00 128 PHE A C 1
ATOM 992 O O . PHE A 1 128 ? 7.972 -8.960 -13.490 1.00 91.00 128 PHE A O 1
ATOM 999 N N . TYR A 1 129 ? 6.846 -9.943 -11.813 1.00 91.44 129 TYR A N 1
ATOM 1000 C CA . TYR A 1 129 ? 8.024 -10.374 -11.079 1.00 91.44 129 TYR A CA 1
ATOM 1001 C C . TYR A 1 129 ? 8.131 -11.898 -11.073 1.00 91.44 129 TYR A C 1
ATOM 1003 O O . TYR A 1 129 ? 7.233 -12.601 -10.606 1.00 91.44 129 TYR A O 1
ATOM 1011 N N . ALA A 1 130 ? 9.257 -12.400 -11.576 1.00 89.94 130 ALA A N 1
ATOM 1012 C CA . ALA A 1 130 ? 9.632 -13.802 -11.476 1.00 89.94 130 ALA A CA 1
ATOM 1013 C C . ALA A 1 130 ? 10.569 -13.967 -10.267 1.00 89.94 130 ALA A C 1
ATOM 1015 O O . ALA A 1 130 ? 11.660 -13.392 -10.275 1.00 89.94 130 ALA A O 1
ATOM 1016 N N . PRO A 1 131 ? 10.171 -14.720 -9.229 1.00 81.62 131 PRO A N 1
ATOM 1017 C CA . PRO A 1 131 ? 11.016 -14.919 -8.068 1.00 81.62 131 PRO A CA 1
ATOM 1018 C C . PRO A 1 131 ? 12.185 -15.841 -8.451 1.00 81.62 131 PRO A C 1
ATOM 1020 O O . PRO A 1 131 ? 12.006 -16.741 -9.280 1.00 81.62 131 PRO A O 1
ATOM 1023 N N . PRO A 1 132 ? 13.379 -15.645 -7.871 1.00 80.56 132 PRO A N 1
ATOM 1024 C CA . PRO A 1 132 ? 14.513 -16.517 -8.143 1.00 80.56 132 PRO A CA 1
ATOM 1025 C C . PRO A 1 132 ? 14.211 -17.957 -7.707 1.00 80.56 132 PRO A C 1
ATOM 1027 O O . PRO A 1 132 ? 13.516 -18.192 -6.716 1.00 80.56 132 PRO A O 1
ATOM 1030 N N . GLU A 1 133 ? 14.759 -18.939 -8.428 1.00 81.44 133 GLU A N 1
ATOM 1031 C CA . GLU A 1 133 ? 14.695 -20.333 -7.990 1.00 81.44 133 GLU A CA 1
ATOM 1032 C C . GLU A 1 133 ? 15.507 -20.510 -6.703 1.00 81.44 133 GLU A C 1
ATOM 1034 O O . GLU A 1 133 ? 16.732 -20.383 -6.683 1.00 81.44 133 GLU A O 1
ATOM 1039 N N . ILE A 1 134 ? 14.814 -20.821 -5.609 1.00 80.31 134 ILE A N 1
ATOM 1040 C CA . ILE A 1 134 ? 15.447 -21.067 -4.318 1.00 80.31 134 ILE A CA 1
ATOM 1041 C C . ILE A 1 134 ? 15.849 -22.543 -4.248 1.00 80.31 134 ILE A C 1
ATOM 1043 O O . ILE A 1 134 ? 15.002 -23.432 -4.122 1.00 80.31 134 ILE A O 1
ATOM 1047 N N . ALA A 1 135 ? 17.154 -22.821 -4.292 1.00 82.19 135 ALA A N 1
ATOM 1048 C CA . ALA A 1 135 ? 17.665 -24.169 -4.070 1.00 82.19 135 ALA A CA 1
ATOM 1049 C C . ALA A 1 135 ? 17.273 -24.666 -2.668 1.00 82.19 135 ALA A C 1
ATOM 1051 O O . ALA A 1 135 ? 17.374 -23.937 -1.686 1.00 82.19 135 ALA A O 1
ATOM 1052 N N . SER A 1 136 ? 16.911 -25.943 -2.526 1.00 81.31 136 SER A N 1
ATOM 1053 C CA . SER A 1 136 ? 16.491 -26.538 -1.240 1.00 81.31 136 SER A CA 1
ATOM 1054 C C . SER A 1 136 ? 17.522 -26.427 -0.104 1.00 81.31 136 SER A C 1
ATOM 1056 O O . SER A 1 136 ? 17.188 -26.647 1.059 1.00 81.31 136 SER A O 1
ATOM 1058 N N . LYS A 1 137 ? 18.773 -26.082 -0.427 1.00 84.81 137 LYS A N 1
ATOM 1059 C CA . LYS A 1 137 ? 19.888 -25.893 0.509 1.00 84.81 137 LYS A CA 1
ATOM 1060 C C . LYS A 1 137 ? 20.335 -24.434 0.658 1.00 84.81 137 LYS A C 1
ATOM 1062 O O . LYS A 1 137 ? 21.377 -24.220 1.262 1.00 84.81 137 LYS A O 1
ATOM 1067 N N . TRP A 1 138 ? 19.574 -23.458 0.158 1.00 81.75 138 TRP A N 1
ATOM 1068 C CA . TRP A 1 138 ? 19.932 -22.029 0.175 1.00 81.75 138 TRP A CA 1
ATOM 1069 C C . TRP A 1 138 ? 20.418 -21.536 1.551 1.00 81.75 138 TRP A C 1
ATOM 1071 O O . TRP A 1 138 ? 21.407 -20.823 1.644 1.00 81.75 138 TRP A O 1
ATOM 1081 N N . TYR A 1 139 ? 19.794 -22.014 2.634 1.00 80.25 139 TYR A N 1
ATOM 1082 C CA . TYR A 1 139 ? 20.126 -21.663 4.020 1.00 80.25 139 TYR A CA 1
ATOM 1083 C C . TYR A 1 139 ? 21.519 -22.125 4.484 1.00 80.25 139 TYR A C 1
ATOM 1085 O O . TYR A 1 139 ? 21.935 -21.799 5.592 1.00 80.25 139 TYR A O 1
ATOM 1093 N N . LYS A 1 140 ? 22.215 -22.947 3.690 1.00 81.06 140 LYS A N 1
ATOM 1094 C CA . LYS A 1 140 ? 23.585 -23.401 3.964 1.00 81.06 140 LYS A CA 1
ATOM 1095 C C . LYS A 1 140 ? 24.648 -22.532 3.298 1.00 81.06 140 LYS A C 1
ATOM 1097 O O . LYS A 1 140 ? 25.814 -22.668 3.649 1.00 81.06 140 LYS A O 1
ATOM 1102 N N . GLU A 1 141 ? 24.257 -21.723 2.318 1.00 70.94 141 GLU A N 1
ATOM 1103 C CA . GLU A 1 141 ? 25.156 -20.939 1.461 1.00 70.94 141 GLU A CA 1
ATOM 1104 C C . GLU A 1 141 ? 24.964 -19.422 1.639 1.00 70.94 141 GLU A C 1
ATOM 1106 O O . GLU A 1 141 ? 25.666 -18.648 0.992 1.00 70.94 141 GLU A O 1
ATOM 1111 N N . TYR A 1 142 ? 24.034 -19.016 2.513 1.00 61.62 142 TYR A N 1
ATOM 1112 C CA . TYR A 1 142 ? 23.792 -17.627 2.912 1.00 61.62 142 TYR A CA 1
ATOM 1113 C C . TYR A 1 142 ? 24.700 -17.197 4.070 1.00 61.62 142 TYR A C 1
ATOM 1115 O O . TYR A 1 142 ? 24.862 -18.003 5.017 1.00 61.62 142 TYR A O 1
#

Foldseek 3Di:
DVLLCVQLVCQQPPQVVDDAEAEGEQSDDCVVPVDLVVSLVSLLSSQVRHPHAYAYEQPLDALVVSLSSRLSNLQNAHQYYDYDNNQQVVLVVDDDVVSVVCCVPRSVVSVVVRVVSNVVRHDHRVVRDDDDDQDPCNVVVD